Protein AF-A0A1N6RZQ5-F1 (afdb_monomer)

Nearest PDB structures (foldseek):
  8oz4-assembly1_A  TM=2.889E-01  e=9.400E+00  Popu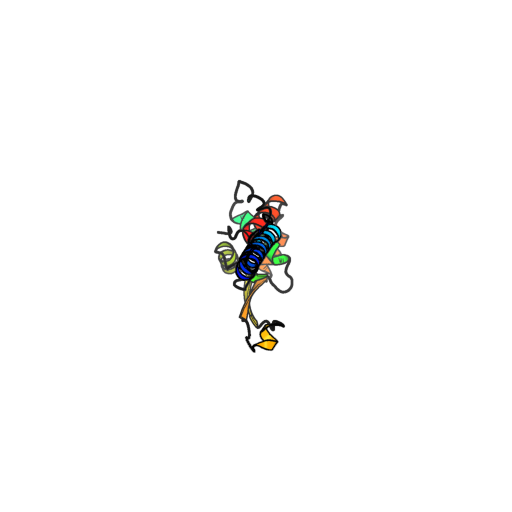lus tremula

Foldseek 3Di:
DDDDPPQDPVNVVVVVVVVVVVVVVVVVCVVPPPPPLVVQPPDDDPLVLLLLLVLVVQVVDQVFAWEPDVVFFHCAVSNVVCVVVVQKDWDWDFDDDPVCVVVVDRDIITGIDGDPVNVVVNVPDDRDPSSNVNNVSCRNVVVHD

Sequence (145 aa):
MGRLAGISIAQQARETWKARVAAEREAKREGRGPQKRERAPHTQPPESRRLVALLWNIARWPDGYVVNAEDSPPLTPDLRLLIRRGYVVLERRTAYSVWAAVREVRQRESVLRLTAAGRAHLAGTVVSEAERAYIRSALVSGTLR

Radius of gyration: 24.12 Å; Cα contacts (8 Å, |Δi|>4): 150; chai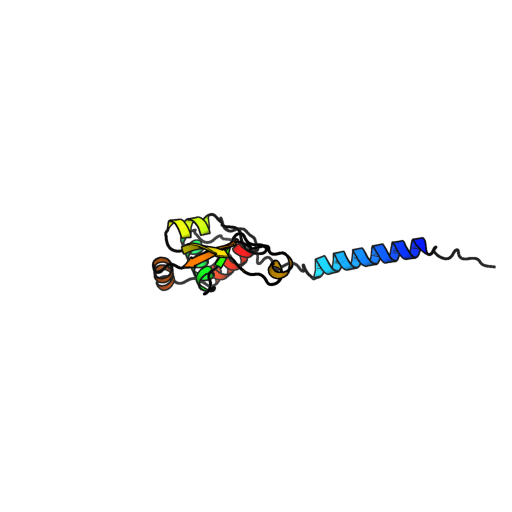ns: 1; bounding box: 53×43×74 Å

Secondary structure (DSSP, 8-state):
-----PPPHHHHHHHHHHHHHHHHHHHHHHTT---------SSPPPHHHHHHHHHHHHHT-TT-EEESSTTSPP--HHHHHHHHTTSEEEEEEEE--TTTTTTT--EEEEEEEE-HHHHHHHHT-PPPHHHHHHHHHHHHHT---

Mean predicted aligned error: 14.32 Å

pLDDT: mean 75.74, std 16.85, range [36.97, 95.88]

Structure (mmCIF, N/CA/C/O backbone):
data_AF-A0A1N6RZQ5-F1
#
_entry.id   AF-A0A1N6RZQ5-F1
#
loop_
_atom_site.group_PDB
_atom_site.id
_atom_site.type_symbol
_atom_site.label_atom_id
_atom_site.label_alt_id
_atom_site.label_comp_id
_atom_site.label_asym_id
_atom_site.label_entity_id
_atom_site.label_seq_id
_atom_site.pdbx_PDB_ins_code
_atom_site.Cartn_x
_atom_site.Cartn_y
_atom_site.Cartn_z
_atom_site.occupancy
_atom_site.B_iso_or_equiv
_atom_site.auth_seq_id
_atom_site.auth_comp_id
_atom_site.auth_asym_id
_atom_site.auth_atom_id
_atom_site.pdbx_PDB_model_num
ATOM 1 N N . MET A 1 1 ? 39.609 23.835 -61.764 1.00 39.78 1 MET A N 1
ATOM 2 C CA . MET A 1 1 ? 39.022 22.476 -61.677 1.00 39.78 1 MET A CA 1
ATOM 3 C C . MET A 1 1 ? 39.698 21.768 -60.504 1.00 39.78 1 MET A C 1
ATOM 5 O O . MET A 1 1 ? 40.895 21.584 -60.576 1.00 39.78 1 MET A O 1
ATOM 9 N N . GLY A 1 2 ? 39.111 21.472 -59.345 1.00 47.09 2 GLY A N 1
ATOM 10 C CA . GLY A 1 2 ? 37.723 21.168 -59.010 1.00 47.09 2 GLY A CA 1
ATOM 11 C C . GLY A 1 2 ? 37.625 19.697 -58.590 1.00 47.09 2 GLY A C 1
ATOM 12 O O . GLY A 1 2 ? 37.197 18.890 -59.402 1.00 47.09 2 GLY A O 1
ATOM 13 N N . ARG A 1 3 ? 38.050 19.339 -57.367 1.00 43.28 3 ARG A N 1
ATOM 14 C CA . ARG A 1 3 ? 37.688 18.068 -56.705 1.00 43.28 3 ARG A CA 1
ATOM 15 C C . ARG A 1 3 ? 37.548 18.298 -55.200 1.00 43.28 3 ARG A C 1
ATOM 17 O O . ARG A 1 3 ? 38.503 18.171 -54.444 1.00 43.28 3 ARG A O 1
ATOM 24 N N . LEU A 1 4 ? 36.339 18.682 -54.794 1.00 50.25 4 LEU A N 1
ATOM 25 C CA . LEU A 1 4 ? 35.889 18.587 -53.409 1.00 50.25 4 LEU A CA 1
ATOM 26 C C . LEU A 1 4 ? 35.879 17.097 -53.054 1.00 50.25 4 LEU A C 1
ATOM 28 O O . LEU A 1 4 ? 35.156 16.323 -53.680 1.00 50.25 4 LEU A O 1
ATOM 32 N N . ALA A 1 5 ? 36.734 16.687 -52.118 1.00 54.31 5 ALA A N 1
ATOM 33 C CA . ALA A 1 5 ? 36.747 15.326 -51.607 1.00 54.31 5 ALA A CA 1
ATOM 34 C C . ALA A 1 5 ? 35.384 15.047 -50.958 1.00 54.31 5 ALA A C 1
ATOM 36 O O . ALA A 1 5 ? 35.061 15.595 -49.905 1.00 54.31 5 ALA A O 1
ATOM 37 N N . GLY A 1 6 ? 34.560 14.252 -51.642 1.00 55.03 6 GLY A N 1
ATOM 38 C CA . GLY A 1 6 ? 33.281 13.794 -51.120 1.00 55.03 6 GLY A CA 1
ATOM 39 C C . GLY A 1 6 ? 33.503 13.029 -49.821 1.00 55.03 6 GLY A C 1
ATOM 40 O O . GLY A 1 6 ? 34.443 12.241 -49.702 1.00 55.03 6 GLY A O 1
ATOM 41 N N . ILE A 1 7 ? 32.648 13.291 -48.838 1.00 59.25 7 ILE A N 1
ATOM 42 C CA . ILE A 1 7 ? 32.650 12.602 -47.550 1.00 59.25 7 ILE A CA 1
ATOM 43 C C . ILE A 1 7 ? 32.561 11.096 -47.833 1.00 59.25 7 ILE A C 1
ATOM 45 O O . ILE A 1 7 ? 31.634 10.644 -48.502 1.00 59.25 7 ILE A O 1
ATOM 49 N N . SER A 1 8 ? 33.550 10.325 -47.371 1.00 66.62 8 SER A N 1
ATOM 50 C CA . SER A 1 8 ? 33.583 8.872 -47.569 1.00 66.62 8 SER A CA 1
ATOM 51 C C . SER A 1 8 ? 32.307 8.230 -47.013 1.00 66.62 8 SER A C 1
ATOM 53 O O . SER A 1 8 ? 31.824 8.624 -45.951 1.00 66.62 8 SER A O 1
ATOM 55 N N . ILE A 1 9 ? 31.782 7.207 -47.693 1.00 59.19 9 ILE A N 1
ATOM 56 C CA . ILE A 1 9 ? 30.567 6.469 -47.298 1.00 59.19 9 ILE A CA 1
ATOM 57 C C . ILE A 1 9 ? 30.656 5.992 -45.834 1.00 59.19 9 ILE A C 1
ATOM 59 O O . ILE A 1 9 ? 29.675 6.033 -45.094 1.00 59.19 9 ILE A O 1
ATOM 63 N N . ALA A 1 10 ? 31.854 5.621 -45.369 1.00 60.91 10 ALA A N 1
ATOM 64 C CA . ALA A 1 10 ? 32.101 5.226 -43.980 1.00 60.91 10 ALA A CA 1
ATOM 65 C C . ALA A 1 10 ? 31.902 6.377 -42.974 1.00 60.91 10 ALA A C 1
ATOM 67 O O . ALA A 1 10 ? 31.475 6.168 -41.837 1.00 60.91 10 ALA A O 1
ATOM 68 N N . GLN A 1 11 ? 32.192 7.607 -43.391 1.00 64.75 11 GLN A N 1
ATOM 69 C CA . GLN A 1 11 ? 32.042 8.811 -42.584 1.00 64.75 11 GLN A CA 1
ATOM 70 C C . GLN A 1 11 ? 30.568 9.242 -42.522 1.00 64.75 11 GLN A C 1
ATOM 72 O O . GLN A 1 11 ? 30.073 9.519 -41.431 1.00 64.75 11 GLN A O 1
ATOM 77 N N . GLN A 1 12 ? 29.826 9.125 -43.630 1.00 65.06 12 GLN A N 1
ATOM 78 C CA . GLN A 1 12 ? 28.360 9.251 -43.637 1.00 65.06 12 GLN A CA 1
ATOM 79 C C . GLN A 1 12 ? 27.673 8.189 -42.762 1.00 65.06 12 GLN A C 1
ATOM 81 O O . GLN A 1 12 ? 26.766 8.510 -41.993 1.00 65.06 12 GLN A O 1
ATOM 86 N N . ALA A 1 13 ? 28.128 6.934 -42.806 1.00 65.44 13 ALA A N 1
ATOM 87 C CA . ALA A 1 13 ? 27.602 5.866 -41.951 1.00 65.44 13 ALA A CA 1
ATOM 88 C C . ALA A 1 13 ? 27.846 6.143 -40.453 1.00 65.44 13 ALA A C 1
ATOM 90 O O . ALA A 1 13 ? 26.997 5.875 -39.603 1.00 65.44 13 ALA A O 1
ATOM 91 N N . ARG A 1 14 ? 28.995 6.735 -40.108 1.00 66.25 14 ARG A N 1
ATOM 92 C CA . ARG A 1 14 ? 29.329 7.097 -38.723 1.00 66.25 14 ARG A CA 1
ATOM 93 C C . ARG A 1 14 ? 28.524 8.294 -38.215 1.00 66.25 14 ARG A C 1
ATOM 95 O O . ARG A 1 14 ? 28.150 8.315 -37.042 1.00 66.25 14 ARG A O 1
ATOM 102 N N . GLU A 1 15 ? 28.265 9.282 -39.064 1.00 73.00 15 GLU A N 1
ATOM 103 C CA . GLU A 1 15 ? 27.434 10.440 -38.715 1.00 73.00 15 GLU A CA 1
ATOM 104 C C . GLU A 1 15 ? 25.960 10.061 -38.573 1.00 73.00 15 GLU A C 1
ATOM 106 O O . GLU A 1 15 ? 25.323 10.450 -37.596 1.00 73.00 15 GLU A O 1
ATOM 111 N N . THR A 1 16 ? 25.445 9.215 -39.467 1.00 74.88 16 THR A N 1
ATOM 112 C CA . THR A 1 16 ? 24.073 8.687 -39.381 1.00 74.88 16 THR A CA 1
ATOM 113 C C . THR A 1 16 ? 23.871 7.763 -38.186 1.00 74.88 16 THR A C 1
ATOM 115 O O . THR A 1 16 ? 22.817 7.845 -37.552 1.00 74.88 16 THR A O 1
ATOM 118 N N . TRP A 1 17 ? 24.878 6.951 -37.816 1.00 72.56 17 TRP A N 1
ATOM 119 C CA . TRP A 1 17 ? 24.923 6.290 -36.508 1.00 72.56 17 TRP A CA 1
ATOM 120 C C . TRP A 1 17 ? 24.756 7.374 -35.453 1.00 72.56 17 TRP A C 1
ATOM 122 O O . TRP A 1 17 ? 23.687 7.465 -34.860 1.00 72.56 17 TRP A O 1
ATOM 132 N N . LYS A 1 18 ? 25.753 8.242 -35.236 1.00 74.38 18 LYS A N 1
ATOM 133 C CA . LYS A 1 18 ? 25.741 9.230 -34.140 1.00 74.38 18 LYS A CA 1
ATOM 134 C C . LYS A 1 18 ? 24.426 10.010 -34.031 1.00 74.38 18 LYS A C 1
ATOM 136 O O . LYS A 1 18 ? 23.933 10.165 -32.916 1.00 74.38 18 LYS A O 1
ATOM 141 N N . ALA A 1 19 ? 23.844 10.429 -35.154 1.00 76.56 19 ALA A N 1
ATOM 142 C CA . ALA A 1 19 ? 22.541 11.084 -35.211 1.00 76.56 19 ALA A CA 1
ATOM 143 C C . ALA A 1 19 ? 21.403 10.185 -34.696 1.00 76.56 19 ALA A C 1
ATOM 145 O O . ALA A 1 19 ? 20.593 10.638 -33.892 1.00 76.56 19 ALA A O 1
ATOM 146 N N . ARG A 1 20 ? 21.376 8.897 -35.065 1.00 73.31 20 ARG A N 1
ATOM 147 C CA . ARG A 1 20 ? 20.451 7.903 -34.497 1.00 73.31 20 ARG A CA 1
ATOM 148 C C . ARG A 1 20 ? 20.629 7.702 -32.991 1.00 73.31 20 ARG A C 1
ATOM 150 O O . ARG A 1 20 ? 19.618 7.693 -32.303 1.00 73.31 20 ARG A O 1
ATOM 157 N N . VAL A 1 21 ? 21.851 7.600 -32.442 1.00 74.12 21 VAL A N 1
ATOM 158 C CA . VAL A 1 21 ? 22.003 7.488 -30.963 1.00 74.12 21 VAL A CA 1
ATOM 159 C C . VAL A 1 21 ? 21.619 8.770 -30.267 1.00 74.12 21 VAL A C 1
ATOM 161 O O . VAL A 1 21 ? 21.077 8.709 -29.171 1.00 74.12 21 VAL A O 1
ATOM 164 N N . ALA A 1 22 ? 21.919 9.923 -30.863 1.00 74.19 22 ALA A N 1
ATOM 165 C CA . ALA A 1 22 ? 21.525 11.204 -30.306 1.00 74.19 22 ALA A CA 1
ATOM 166 C C . ALA A 1 22 ? 19.996 11.308 -30.263 1.00 74.19 22 ALA A C 1
ATOM 168 O O . ALA A 1 22 ? 19.454 11.593 -29.203 1.00 74.19 22 ALA A O 1
ATOM 169 N N . ALA A 1 23 ? 19.310 10.956 -31.354 1.00 71.25 23 ALA A N 1
ATOM 170 C CA . ALA A 1 23 ? 17.853 10.903 -31.414 1.00 71.25 23 ALA A CA 1
ATOM 171 C C . ALA A 1 23 ? 17.261 9.864 -30.448 1.00 71.25 23 ALA A C 1
ATOM 173 O O . ALA A 1 23 ? 16.260 10.138 -29.804 1.00 71.25 23 ALA A O 1
ATOM 174 N N . GLU A 1 24 ? 17.885 8.695 -30.278 1.00 65.94 24 GLU A N 1
ATOM 175 C CA . GLU A 1 24 ? 17.424 7.676 -29.325 1.00 65.94 24 GLU A CA 1
ATOM 176 C C . GLU A 1 24 ? 17.667 8.093 -27.864 1.00 65.94 24 GLU A C 1
ATOM 178 O O . GLU A 1 24 ? 16.863 7.794 -26.980 1.00 65.94 24 GLU A O 1
ATOM 183 N N . ARG A 1 25 ? 18.767 8.808 -27.588 1.00 69.12 25 ARG A N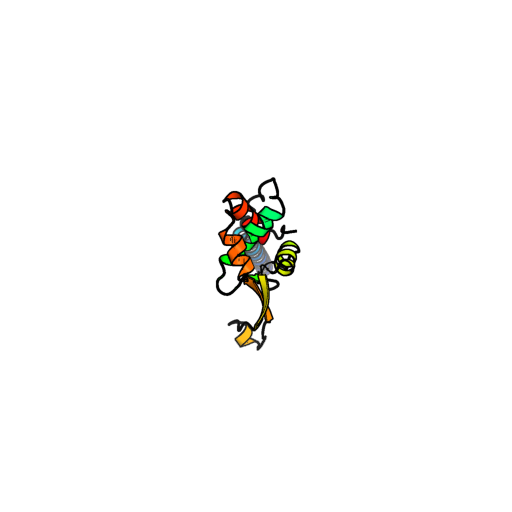 1
ATOM 184 C CA . ARG A 1 25 ? 19.048 9.411 -26.278 1.00 69.12 25 ARG A CA 1
ATOM 185 C C . ARG A 1 25 ? 18.068 10.531 -25.972 1.00 69.12 25 ARG A C 1
ATOM 187 O O . ARG A 1 25 ? 17.579 10.565 -24.850 1.00 69.12 25 ARG A O 1
ATOM 194 N N . GLU A 1 26 ? 17.765 11.382 -26.947 1.00 63.59 26 GLU A N 1
ATOM 195 C CA . GLU A 1 26 ? 16.791 12.464 -26.808 1.00 63.59 26 GLU A CA 1
ATOM 196 C C . GLU A 1 26 ? 15.374 11.899 -26.664 1.00 63.59 26 GLU A C 1
ATOM 198 O O . GLU A 1 26 ? 14.698 12.238 -25.709 1.00 63.59 26 GLU A O 1
ATOM 203 N N . ALA A 1 27 ? 14.974 10.896 -27.450 1.00 59.66 27 ALA A N 1
ATOM 204 C CA . ALA A 1 27 ? 13.698 10.194 -27.280 1.00 59.66 27 ALA A CA 1
ATOM 205 C C . ALA A 1 27 ? 13.591 9.477 -25.920 1.00 59.66 27 ALA A C 1
ATOM 207 O O . ALA A 1 27 ? 12.535 9.477 -25.291 1.00 59.66 27 ALA A O 1
ATOM 208 N N . LYS A 1 28 ? 14.690 8.911 -25.395 1.00 57.69 28 LYS A N 1
ATOM 209 C CA . LYS A 1 28 ? 14.752 8.380 -24.016 1.00 57.69 28 LYS A CA 1
ATOM 210 C C . LYS A 1 28 ? 14.701 9.473 -22.946 1.00 57.69 28 LYS A C 1
ATOM 212 O O . LYS A 1 28 ? 14.406 9.140 -21.796 1.00 57.69 28 LYS A O 1
ATOM 217 N N . ARG A 1 29 ? 15.013 10.722 -23.300 1.00 55.28 29 ARG A N 1
ATOM 218 C CA . ARG A 1 29 ? 14.978 11.924 -22.453 1.00 55.28 29 ARG A CA 1
ATOM 219 C C . ARG A 1 29 ? 13.631 12.649 -22.536 1.00 55.28 29 ARG A C 1
ATOM 221 O O . ARG A 1 29 ? 13.214 13.227 -21.548 1.00 55.28 29 ARG A O 1
ATOM 228 N N . GLU A 1 30 ? 12.933 12.555 -23.663 1.00 52.34 30 GLU A N 1
ATOM 229 C CA . GLU A 1 30 ? 11.593 13.100 -23.908 1.00 52.34 30 GLU A CA 1
ATOM 230 C C . GLU A 1 30 ? 10.497 12.125 -23.455 1.00 52.34 30 GLU A C 1
ATOM 232 O O . GLU A 1 30 ? 9.545 12.526 -22.791 1.00 52.34 30 GLU A O 1
ATOM 237 N N . GLY A 1 31 ? 10.671 10.817 -23.688 1.00 46.78 31 GLY A N 1
ATOM 238 C CA . GLY A 1 31 ? 9.838 9.757 -23.100 1.00 46.78 31 GLY A CA 1
ATOM 239 C C . GLY A 1 31 ? 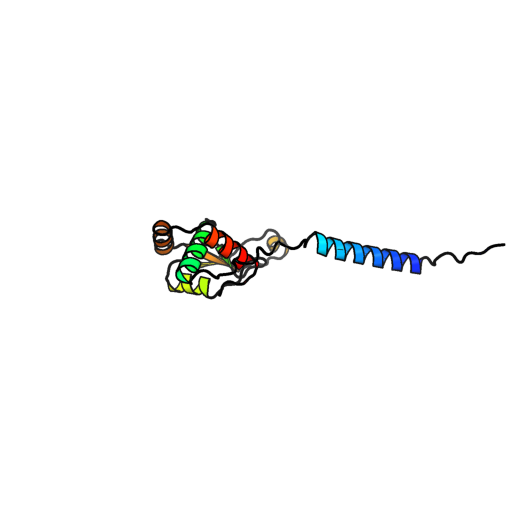10.071 9.576 -21.593 1.00 46.78 31 GLY A C 1
ATOM 240 O O . GLY A 1 31 ? 9.221 9.049 -20.880 1.00 46.78 31 GLY A O 1
ATOM 241 N N . ARG A 1 32 ? 11.209 10.080 -21.096 1.00 46.50 32 ARG A N 1
ATOM 242 C CA . ARG A 1 32 ? 11.439 10.434 -19.690 1.00 46.50 32 ARG A CA 1
ATOM 243 C C . ARG A 1 32 ? 11.524 11.945 -19.546 1.00 46.50 32 ARG A C 1
ATOM 245 O O . ARG A 1 32 ? 12.435 12.448 -18.883 1.00 46.50 32 ARG A O 1
ATOM 252 N N . GLY A 1 33 ? 10.553 12.670 -20.112 1.00 36.97 33 GLY A N 1
ATOM 253 C CA . GLY A 1 33 ? 10.240 14.005 -19.613 1.00 36.97 33 GLY A CA 1
ATOM 254 C C . GLY A 1 33 ? 10.237 13.915 -18.089 1.00 36.97 33 GLY A C 1
ATOM 255 O O . GLY A 1 33 ? 9.896 12.838 -17.582 1.00 36.97 33 GLY A O 1
ATOM 256 N N . PRO A 1 34 ? 10.707 14.939 -17.351 1.00 41.31 34 PRO A N 1
ATOM 257 C CA . PRO A 1 34 ? 10.731 14.858 -15.905 1.00 41.31 34 PRO A CA 1
ATOM 258 C C . PRO A 1 34 ? 9.336 14.398 -15.521 1.00 41.31 34 PRO A C 1
ATOM 260 O O . PRO A 1 34 ? 8.380 15.154 -15.687 1.00 41.31 34 PRO A O 1
ATOM 263 N N . GLN A 1 35 ? 9.203 13.138 -15.071 1.00 43.56 35 GLN A N 1
ATOM 264 C CA . GLN A 1 35 ? 8.104 12.765 -14.209 1.00 43.56 35 GLN A CA 1
ATOM 265 C C . GLN A 1 35 ? 8.184 13.895 -13.229 1.00 43.56 35 GLN A C 1
ATOM 267 O O . GLN A 1 35 ? 9.237 14.052 -12.599 1.00 43.56 35 GLN A O 1
ATOM 272 N N . LYS A 1 36 ? 7.202 14.795 -13.294 1.00 42.34 36 LYS A N 1
ATOM 273 C CA . LYS A 1 36 ? 7.113 15.938 -12.419 1.00 42.34 36 LYS A CA 1
ATOM 274 C C . LYS A 1 36 ? 7.140 15.241 -11.081 1.00 42.34 36 LYS A C 1
ATOM 276 O O . LYS A 1 36 ? 6.154 14.622 -10.696 1.00 42.34 36 LYS A O 1
ATOM 281 N N . ARG A 1 37 ? 8.336 15.148 -10.491 1.00 45.62 37 ARG A N 1
ATOM 282 C CA . ARG A 1 37 ? 8.565 14.577 -9.184 1.00 45.62 37 ARG A CA 1
ATOM 283 C C . ARG A 1 37 ? 7.862 15.643 -8.403 1.00 45.62 37 ARG A C 1
ATOM 285 O O . ARG A 1 37 ? 8.452 16.699 -8.181 1.00 45.62 37 ARG A O 1
ATOM 292 N N . GLU A 1 38 ? 6.555 15.468 -8.218 1.00 44.69 38 GLU A N 1
ATOM 293 C CA . GLU A 1 38 ? 5.760 16.287 -7.338 1.00 44.69 38 GLU A CA 1
ATOM 294 C C . GLU A 1 38 ? 6.577 16.224 -6.076 1.00 44.69 38 GLU A C 1
ATOM 296 O O . GLU A 1 38 ? 6.687 15.147 -5.478 1.00 44.69 38 GLU A O 1
ATOM 301 N N . ARG A 1 39 ? 7.329 17.309 -5.831 1.00 46.88 39 ARG A N 1
ATOM 302 C CA . ARG A 1 39 ? 8.269 17.397 -4.726 1.00 46.88 39 ARG A CA 1
ATOM 303 C C . ARG A 1 39 ? 7.429 16.948 -3.559 1.00 46.88 39 ARG A C 1
ATOM 305 O O . ARG A 1 39 ? 6.412 17.593 -3.299 1.00 46.88 39 ARG A O 1
ATOM 312 N N . ALA A 1 40 ? 7.774 15.788 -2.991 1.00 49.31 40 ALA A N 1
ATOM 313 C CA . ALA A 1 40 ? 7.015 15.236 -1.886 1.00 49.31 40 ALA A CA 1
ATOM 314 C C . ALA A 1 40 ? 6.801 16.410 -0.925 1.00 49.31 40 ALA A C 1
ATOM 316 O O . ALA A 1 40 ? 7.782 17.130 -0.687 1.00 49.31 40 ALA A O 1
ATOM 317 N N . PRO A 1 41 ? 5.549 16.712 -0.524 1.00 52.34 41 PRO A N 1
ATOM 318 C CA . PRO A 1 41 ? 5.267 17.917 0.240 1.00 52.34 41 PRO A CA 1
ATOM 319 C C . PRO A 1 41 ? 6.308 18.035 1.351 1.00 52.34 41 PRO A C 1
ATOM 321 O O . PRO A 1 41 ? 6.643 17.031 1.981 1.00 52.34 41 PRO A O 1
ATOM 324 N N . HIS A 1 42 ? 6.886 19.234 1.504 1.00 52.72 42 HIS A N 1
ATOM 325 C CA . HIS A 1 42 ? 8.109 19.485 2.284 1.00 52.72 42 HIS A CA 1
ATOM 326 C C . HIS A 1 42 ? 8.050 18.975 3.737 1.00 52.72 42 HIS A C 1
ATOM 328 O O . HIS A 1 42 ? 9.079 18.888 4.403 1.00 52.72 42 HIS A O 1
ATOM 334 N N . THR A 1 43 ? 6.868 18.586 4.211 1.00 65.94 43 THR A N 1
ATOM 335 C CA . THR A 1 43 ? 6.631 17.957 5.501 1.00 65.94 43 THR A CA 1
ATOM 336 C C . THR A 1 43 ? 6.109 16.533 5.298 1.00 65.94 43 THR A C 1
ATOM 338 O O . THR A 1 43 ? 4.986 16.322 4.838 1.00 65.94 43 THR A O 1
ATOM 341 N N . GLN A 1 44 ? 6.924 15.540 5.662 1.00 73.44 44 GLN A N 1
ATOM 342 C CA . GLN A 1 44 ? 6.484 14.149 5.753 1.00 73.44 44 GLN A CA 1
ATOM 343 C C . GLN A 1 44 ? 5.355 14.052 6.796 1.00 73.44 44 GLN A C 1
ATOM 345 O O . GLN A 1 44 ? 5.568 14.469 7.939 1.00 73.44 44 GLN A O 1
ATOM 350 N N . PRO A 1 45 ? 4.168 13.512 6.451 1.00 81.50 45 PRO A N 1
ATOM 351 C CA . PRO A 1 45 ? 3.104 13.335 7.425 1.00 81.50 45 PRO A CA 1
ATOM 352 C C . PRO A 1 45 ? 3.562 12.394 8.550 1.00 81.50 45 PRO A C 1
ATOM 354 O O . PRO A 1 45 ? 4.366 11.477 8.305 1.00 81.50 45 PRO A O 1
ATOM 357 N N . PRO A 1 46 ? 3.044 12.588 9.779 1.00 86.19 46 PRO A N 1
ATOM 358 C CA . PRO A 1 46 ? 3.345 11.703 10.896 1.00 86.19 46 PRO A CA 1
ATOM 359 C C . PRO A 1 46 ? 2.995 10.255 10.541 1.00 86.19 46 PRO A C 1
ATOM 361 O O . PRO A 1 46 ? 2.089 9.998 9.745 1.00 86.19 46 PRO A O 1
ATOM 364 N N . GLU A 1 47 ? 3.720 9.302 11.129 1.00 87.62 47 GLU A N 1
ATOM 365 C CA . GLU A 1 47 ? 3.620 7.877 10.783 1.00 87.62 47 GLU A CA 1
ATOM 366 C C . GLU A 1 47 ? 2.173 7.373 10.775 1.00 87.62 47 GLU A C 1
ATOM 368 O O . GLU A 1 47 ? 1.750 6.749 9.807 1.00 87.62 47 GLU A O 1
ATOM 373 N N . SER A 1 48 ? 1.389 7.694 11.806 1.00 86.88 48 SER A N 1
ATOM 374 C CA . SER A 1 48 ? -0.013 7.278 11.904 1.00 86.88 48 SER A CA 1
ATOM 375 C C . SER A 1 48 ? -0.831 7.701 10.682 1.00 86.88 48 SER A C 1
ATOM 377 O O . SER A 1 48 ? -1.531 6.880 10.095 1.00 86.88 48 SER A O 1
ATOM 379 N N . ARG A 1 49 ? -0.687 8.954 10.241 1.00 90.06 49 ARG A N 1
ATOM 380 C CA . ARG A 1 49 ? -1.359 9.487 9.050 1.00 90.06 49 ARG A CA 1
ATOM 381 C C . ARG A 1 49 ? -0.836 8.863 7.762 1.00 90.06 49 ARG A C 1
ATOM 383 O O . ARG A 1 49 ? -1.623 8.531 6.879 1.00 90.06 49 ARG A O 1
ATOM 390 N N . ARG A 1 50 ? 0.476 8.633 7.680 1.00 89.88 50 ARG A N 1
ATOM 391 C CA . ARG A 1 50 ? 1.115 7.963 6.542 1.00 89.88 50 ARG A CA 1
ATOM 392 C C . ARG A 1 50 ? 0.593 6.536 6.360 1.00 89.88 50 ARG A C 1
ATOM 394 O O . ARG A 1 50 ? 0.252 6.158 5.244 1.00 89.88 50 ARG A O 1
ATOM 401 N N . LEU A 1 51 ? 0.460 5.774 7.445 1.00 91.44 51 LEU A N 1
ATOM 402 C CA . LEU A 1 51 ? -0.062 4.405 7.426 1.00 91.44 51 LEU A CA 1
ATOM 403 C C . LEU A 1 51 ? -1.531 4.348 6.995 1.00 91.44 51 LEU A C 1
ATOM 405 O O . LEU A 1 51 ? -1.895 3.484 6.200 1.00 91.44 51 LEU A O 1
ATOM 409 N N . VAL A 1 52 ? -2.369 5.275 7.467 1.00 93.06 52 VAL A N 1
ATOM 410 C CA . VAL A 1 52 ? -3.777 5.357 7.038 1.00 93.06 52 VAL A CA 1
ATOM 411 C C . VAL A 1 52 ? -3.864 5.724 5.557 1.00 93.06 52 VAL A C 1
ATOM 413 O O . VAL A 1 52 ? -4.611 5.099 4.806 1.00 93.06 52 VAL A O 1
ATOM 416 N N . ALA A 1 53 ? -3.069 6.691 5.100 1.00 92.06 53 AL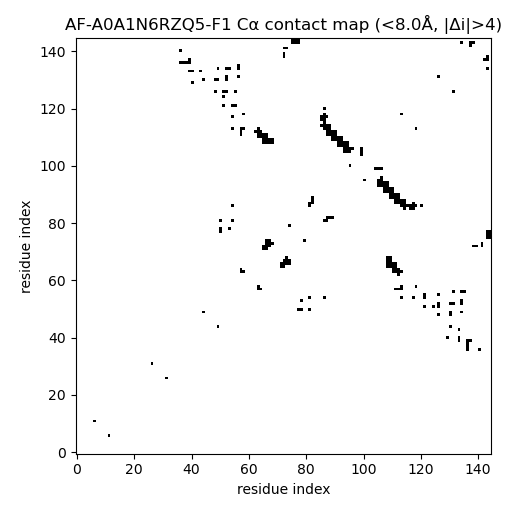A A N 1
ATOM 417 C CA . ALA A 1 53 ? -3.025 7.066 3.691 1.00 92.06 53 ALA A CA 1
ATOM 418 C C . ALA A 1 53 ? -2.499 5.924 2.798 1.00 92.06 53 ALA A C 1
ATOM 420 O O . ALA A 1 53 ? -2.959 5.746 1.669 1.00 92.06 53 ALA A O 1
ATOM 421 N N . LEU A 1 54 ? -1.581 5.104 3.313 1.00 92.38 54 LEU A N 1
ATOM 422 C CA . LEU A 1 54 ? -1.098 3.902 2.640 1.00 92.38 54 LEU A CA 1
ATOM 423 C C . LEU A 1 54 ? -2.180 2.812 2.576 1.00 92.38 54 LEU A C 1
ATOM 425 O O . LEU A 1 54 ? -2.377 2.225 1.515 1.00 92.38 54 LEU A O 1
ATOM 429 N N . LEU A 1 55 ? -2.939 2.598 3.658 1.00 94.19 55 LEU A N 1
ATOM 430 C CA . LEU A 1 55 ? -4.115 1.716 3.664 1.00 94.19 55 LEU A CA 1
ATOM 431 C C . LEU A 1 55 ? -5.177 2.171 2.664 1.00 94.19 55 LEU A C 1
ATOM 433 O O . LEU A 1 55 ? -5.705 1.343 1.924 1.00 94.19 55 LEU A O 1
ATOM 437 N N . TRP A 1 56 ? -5.451 3.477 2.604 1.00 94.56 56 TRP A N 1
ATOM 438 C CA . TRP A 1 56 ? -6.330 4.064 1.594 1.00 94.56 56 TRP A CA 1
ATOM 439 C C . TRP A 1 56 ? -5.847 3.738 0.181 1.00 94.56 56 TRP A C 1
ATOM 441 O O . TRP A 1 56 ? -6.647 3.336 -0.659 1.00 94.56 56 TRP A O 1
ATOM 451 N N . ASN A 1 57 ? -4.542 3.856 -0.086 1.00 92.50 57 ASN A N 1
ATOM 452 C CA . ASN A 1 57 ? -4.008 3.540 -1.405 1.00 92.50 57 ASN A CA 1
ATOM 453 C C . ASN A 1 57 ? -4.150 2.050 -1.744 1.00 92.50 57 ASN A C 1
ATOM 455 O O . ASN A 1 57 ? -4.555 1.730 -2.857 1.00 92.50 57 ASN A O 1
ATOM 459 N N . ILE A 1 58 ? -3.876 1.150 -0.793 1.00 92.62 58 ILE A N 1
ATOM 460 C CA . ILE A 1 58 ? -4.059 -0.302 -0.968 1.00 92.62 58 ILE A CA 1
ATOM 461 C C . ILE A 1 58 ? -5.536 -0.635 -1.234 1.00 92.62 58 ILE A C 1
ATOM 463 O O . ILE A 1 58 ? -5.827 -1.475 -2.080 1.00 92.62 58 ILE A O 1
ATOM 467 N N . ALA A 1 59 ? -6.476 0.061 -0.584 1.00 92.38 59 ALA A N 1
ATOM 468 C CA . ALA A 1 59 ? -7.919 -0.158 -0.742 1.00 92.38 59 ALA A CA 1
ATOM 469 C C . ALA A 1 59 ? -8.454 0.088 -2.151 1.00 92.38 59 ALA A C 1
ATOM 471 O O . ALA A 1 59 ? -9.525 -0.405 -2.494 1.00 92.38 59 ALA A O 1
ATOM 472 N N . ARG A 1 60 ? -7.705 0.818 -2.979 1.00 91.06 60 ARG A N 1
ATOM 473 C CA . ARG A 1 60 ? -8.071 1.091 -4.372 1.00 91.06 60 ARG A CA 1
ATOM 474 C C . ARG A 1 60 ? -7.869 -0.113 -5.293 1.00 91.06 60 ARG A C 1
ATOM 476 O O . ARG A 1 60 ? -8.316 -0.061 -6.433 1.00 91.06 60 ARG A O 1
ATOM 483 N N . TRP A 1 61 ? -7.206 -1.167 -4.817 1.00 89.19 61 TRP A N 1
ATOM 484 C CA . TRP A 1 61 ? -6.858 -2.348 -5.601 1.00 89.19 61 TRP A CA 1
ATOM 485 C C . TRP A 1 61 ? -7.688 -3.546 -5.123 1.00 89.19 61 TRP A C 1
ATOM 487 O O . TRP A 1 61 ? -7.295 -4.206 -4.158 1.00 89.19 61 TRP A O 1
ATOM 497 N N . PRO A 1 62 ? -8.840 -3.836 -5.758 1.00 81.94 62 PRO A N 1
ATOM 498 C CA . PRO A 1 62 ? -9.750 -4.892 -5.304 1.00 81.94 62 PRO A CA 1
ATOM 499 C C . PRO A 1 62 ? -9.101 -6.283 -5.335 1.00 81.94 62 PRO A C 1
ATOM 501 O O . PRO A 1 62 ? -9.335 -7.102 -4.445 1.00 81.94 62 PRO A O 1
ATOM 504 N N . ASP A 1 63 ? -8.214 -6.527 -6.300 1.00 83.88 63 ASP A N 1
ATOM 505 C CA . ASP A 1 63 ? -7.492 -7.797 -6.425 1.00 83.88 63 ASP A CA 1
ATOM 506 C C . ASP A 1 63 ? -6.309 -7.925 -5.455 1.00 83.88 63 ASP A C 1
ATOM 508 O O . ASP A 1 63 ? -5.817 -9.032 -5.199 1.00 83.88 63 ASP A O 1
ATOM 512 N N . GLY A 1 64 ? -5.939 -6.810 -4.826 1.00 87.50 64 GLY A N 1
ATOM 513 C CA . GLY A 1 64 ? -4.796 -6.653 -3.944 1.00 87.50 64 GLY A CA 1
ATOM 514 C C . GLY A 1 64 ? -3.682 -5.824 -4.581 1.00 87.50 64 GLY A C 1
ATOM 515 O O . GLY A 1 64 ? -3.616 -5.628 -5.791 1.00 87.50 64 GLY A O 1
ATOM 516 N N . TYR A 1 65 ? -2.808 -5.306 -3.730 1.00 90.56 65 TYR A N 1
ATOM 517 C CA . TYR A 1 65 ? -1.731 -4.403 -4.102 1.00 90.56 65 TYR A CA 1
ATOM 518 C C . TYR A 1 65 ? -0.416 -5.164 -4.276 1.00 90.56 65 TYR A C 1
ATOM 520 O O . TYR A 1 65 ? 0.117 -5.714 -3.310 1.00 90.56 65 TYR A O 1
ATOM 528 N N . VAL A 1 66 ? 0.097 -5.216 -5.504 1.00 89.62 66 VAL A N 1
ATOM 529 C CA . VAL A 1 66 ? 1.318 -5.960 -5.843 1.00 89.62 66 VAL A CA 1
ATOM 530 C C . VAL A 1 66 ? 2.558 -5.243 -5.298 1.00 89.62 66 VAL A C 1
ATOM 532 O O . VAL A 1 66 ? 2.693 -4.025 -5.398 1.00 89.62 66 VAL A O 1
ATOM 535 N N . VAL A 1 67 ? 3.470 -6.013 -4.707 1.00 88.19 67 VAL A N 1
ATOM 536 C CA . VAL A 1 67 ? 4.757 -5.550 -4.173 1.00 88.19 67 VAL A CA 1
ATOM 537 C C . VAL A 1 67 ? 5.876 -6.505 -4.582 1.00 88.19 67 VAL A C 1
ATOM 539 O O . VAL A 1 67 ? 5.642 -7.695 -4.789 1.00 88.19 67 VAL A O 1
ATOM 542 N N . ASN A 1 68 ? 7.112 -6.000 -4.645 1.00 82.44 68 ASN A N 1
ATOM 543 C CA . ASN A 1 68 ? 8.304 -6.772 -5.039 1.00 82.44 68 ASN A CA 1
ATOM 544 C C . ASN A 1 68 ? 8.210 -7.435 -6.435 1.00 82.44 68 ASN A C 1
ATOM 546 O O . ASN A 1 68 ? 8.816 -8.484 -6.650 1.00 82.44 68 ASN A O 1
ATOM 550 N N . ALA A 1 69 ? 7.452 -6.849 -7.361 1.00 78.44 69 ALA A N 1
ATOM 551 C CA . ALA A 1 69 ? 7.429 -7.239 -8.772 1.00 78.44 69 ALA A CA 1
ATOM 552 C C . ALA A 1 69 ? 8.150 -6.188 -9.634 1.00 78.44 69 ALA A C 1
ATOM 554 O O . ALA A 1 69 ? 8.457 -5.093 -9.156 1.00 78.44 69 ALA A O 1
ATOM 555 N N . GLU A 1 70 ? 8.420 -6.525 -10.895 1.00 70.44 70 GLU A N 1
ATOM 556 C CA . GLU A 1 70 ? 8.916 -5.564 -11.886 1.00 70.44 70 GLU A CA 1
ATOM 557 C C . GLU A 1 70 ? 7.927 -4.385 -11.985 1.00 70.44 70 GLU A C 1
ATOM 559 O O . GLU A 1 70 ? 6.713 -4.585 -11.942 1.00 70.44 70 GLU A O 1
ATOM 564 N N . ASP A 1 71 ? 8.442 -3.153 -11.968 1.00 71.38 71 ASP A N 1
ATOM 565 C CA . ASP A 1 71 ? 7.669 -1.897 -11.914 1.00 71.38 71 ASP A CA 1
ATOM 566 C C . ASP A 1 71 ? 6.745 -1.699 -10.692 1.00 71.38 71 ASP A C 1
ATOM 568 O O . ASP A 1 71 ? 6.008 -0.713 -10.612 1.00 71.38 71 ASP A O 1
ATOM 572 N N . SER A 1 72 ? 6.811 -2.586 -9.696 1.00 76.69 72 SER A N 1
ATOM 573 C CA . SER A 1 72 ? 6.055 -2.469 -8.447 1.00 76.69 72 SER A CA 1
ATOM 574 C C . SER A 1 72 ? 6.941 -2.002 -7.291 1.00 76.69 72 SER A C 1
ATOM 576 O O . SER A 1 72 ? 8.132 -2.321 -7.238 1.00 76.69 72 SER A O 1
ATOM 578 N N . PRO A 1 73 ? 6.383 -1.275 -6.309 1.00 80.38 73 PRO A N 1
ATOM 579 C CA . PRO A 1 73 ? 7.173 -0.803 -5.186 1.00 80.38 73 PRO A CA 1
ATOM 580 C C . PRO A 1 73 ? 7.673 -1.967 -4.317 1.00 80.38 73 PRO A C 1
ATOM 582 O O . PRO A 1 73 ? 7.007 -3.007 -4.198 1.00 80.38 73 PRO A O 1
ATOM 585 N N . PRO A 1 74 ? 8.840 -1.803 -3.671 1.00 85.31 74 PRO A N 1
ATOM 586 C CA . PRO A 1 74 ? 9.354 -2.800 -2.749 1.00 85.31 74 PRO A CA 1
ATOM 587 C C . PRO A 1 74 ? 8.496 -2.872 -1.480 1.00 85.31 74 PRO A C 1
ATOM 589 O O . PRO A 1 74 ? 7.757 -1.947 -1.135 1.00 85.31 74 PRO A O 1
ATOM 592 N N . LEU A 1 75 ? 8.645 -3.963 -0.729 1.00 87.50 75 LEU A N 1
ATOM 593 C CA . LEU A 1 75 ? 8.034 -4.119 0.589 1.00 87.50 75 LEU A CA 1
ATOM 594 C C . LEU A 1 75 ? 8.735 -3.225 1.634 1.00 87.50 75 LEU A C 1
ATOM 596 O O . LEU A 1 75 ? 9.637 -3.678 2.352 1.00 87.50 75 LEU A O 1
ATOM 600 N N . THR A 1 76 ? 8.300 -1.966 1.708 1.00 88.00 76 THR A N 1
ATOM 601 C CA . THR A 1 76 ? 8.813 -0.920 2.611 1.00 88.00 76 THR A CA 1
ATOM 602 C C . THR A 1 76 ? 8.501 -1.214 4.088 1.00 88.00 76 THR A C 1
ATOM 604 O O . THR A 1 76 ? 7.580 -1.986 4.385 1.00 88.00 76 THR A O 1
ATOM 607 N N . PRO A 1 77 ? 9.242 -0.634 5.049 1.00 89.69 77 PRO A N 1
ATOM 608 C CA . PRO A 1 77 ? 8.957 -0.826 6.473 1.00 89.69 77 PRO A CA 1
ATOM 609 C C . PRO A 1 77 ? 7.553 -0.379 6.905 1.00 89.69 77 PRO A C 1
ATOM 611 O O . PRO A 1 77 ? 6.925 -1.104 7.675 1.00 89.69 77 PRO A O 1
ATOM 614 N N . ASP A 1 78 ? 7.000 0.696 6.342 1.00 91.00 78 ASP A N 1
ATOM 615 C CA . ASP A 1 78 ? 5.600 1.094 6.542 1.00 91.00 78 ASP A CA 1
ATOM 616 C C . ASP A 1 78 ? 4.620 -0.022 6.124 1.00 91.00 78 ASP A C 1
ATOM 618 O O . ASP A 1 78 ? 3.682 -0.344 6.857 1.00 91.00 78 ASP A O 1
ATOM 622 N N . LEU A 1 79 ? 4.853 -0.683 4.980 1.00 91.56 79 LEU A N 1
ATOM 623 C CA . LEU A 1 79 ? 4.035 -1.825 4.548 1.00 91.56 79 LEU A CA 1
ATOM 624 C C . LEU A 1 79 ? 4.188 -3.014 5.503 1.00 91.56 79 LEU A C 1
ATOM 626 O O . LEU A 1 79 ? 3.203 -3.661 5.857 1.00 91.56 79 LEU A O 1
ATOM 630 N N . ARG A 1 80 ? 5.408 -3.283 5.983 1.00 92.38 80 ARG A N 1
ATOM 631 C CA . ARG A 1 80 ? 5.651 -4.323 6.998 1.00 92.38 80 ARG A CA 1
ATOM 632 C C . ARG A 1 80 ? 4.953 -4.003 8.315 1.00 92.38 80 ARG A C 1
ATOM 634 O O . ARG A 1 80 ? 4.485 -4.918 8.987 1.00 92.38 80 ARG A O 1
ATOM 641 N N . LEU A 1 81 ? 4.860 -2.729 8.683 1.00 94.00 81 LEU A N 1
ATOM 642 C CA . LEU A 1 81 ? 4.154 -2.288 9.877 1.00 94.00 81 LEU A CA 1
ATOM 643 C C . LEU A 1 81 ? 2.642 -2.503 9.739 1.00 94.00 81 LEU A C 1
ATOM 645 O O . LEU A 1 81 ? 2.023 -2.995 10.680 1.00 94.00 81 LEU A O 1
ATOM 649 N N . LEU A 1 82 ? 2.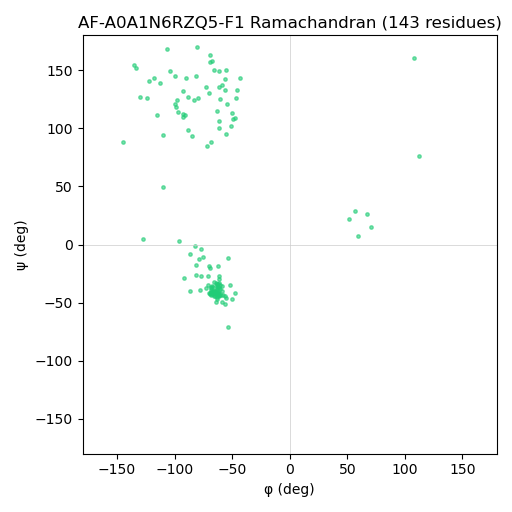059 -2.235 8.565 1.00 94.50 82 LEU A N 1
ATOM 650 C CA . LEU A 1 82 ? 0.658 -2.573 8.282 1.00 94.50 82 LEU A CA 1
ATOM 651 C C . LEU A 1 82 ? 0.388 -4.083 8.386 1.00 94.50 82 LEU A C 1
ATOM 653 O O . LEU A 1 82 ? -0.654 -4.472 8.916 1.00 94.50 82 LEU A O 1
ATOM 657 N N . ILE A 1 83 ? 1.328 -4.923 7.930 1.00 95.19 83 ILE A N 1
ATOM 658 C CA . ILE A 1 83 ? 1.246 -6.385 8.093 1.00 95.19 83 ILE A CA 1
ATOM 659 C C . ILE A 1 83 ? 1.294 -6.758 9.578 1.00 95.19 83 ILE A C 1
ATOM 661 O O . ILE A 1 83 ? 0.435 -7.490 10.059 1.00 95.19 83 ILE A O 1
ATOM 665 N N . ARG A 1 84 ? 2.269 -6.227 10.329 1.00 95.44 84 ARG A N 1
ATOM 666 C CA . ARG A 1 84 ? 2.420 -6.501 11.771 1.00 95.44 84 ARG A CA 1
ATOM 667 C C . ARG A 1 84 ? 1.201 -6.069 12.586 1.00 95.44 84 ARG A C 1
ATOM 669 O O . ARG A 1 84 ? 0.857 -6.742 13.547 1.00 95.44 84 ARG A O 1
ATOM 676 N N . ARG A 1 85 ? 0.543 -4.971 12.197 1.00 94.31 85 ARG A N 1
ATOM 677 C CA . ARG A 1 85 ? -0.709 -4.494 12.813 1.00 94.31 85 ARG A CA 1
ATOM 678 C C . ARG A 1 85 ? -1.946 -5.292 12.377 1.00 94.31 85 ARG A C 1
ATOM 680 O O . ARG A 1 85 ? -3.038 -5.013 12.857 1.00 94.31 85 ARG A O 1
ATOM 687 N N . GLY A 1 86 ? -1.803 -6.256 11.466 1.00 94.75 86 GLY A N 1
ATOM 688 C CA . GLY A 1 86 ? -2.906 -7.088 10.984 1.00 94.75 86 GLY A CA 1
ATOM 689 C C . GLY A 1 86 ? -3.904 -6.348 10.091 1.00 94.75 86 GLY A C 1
ATOM 690 O O . GLY A 1 86 ? -5.004 -6.847 9.855 1.00 94.75 86 GLY A O 1
ATOM 691 N N . TYR A 1 87 ? -3.556 -5.164 9.582 1.00 95.50 87 TYR A N 1
ATOM 692 C CA . TYR A 1 87 ? -4.429 -4.388 8.694 1.00 95.50 87 TYR A CA 1
ATOM 693 C C . TYR A 1 87 ? -4.368 -4.873 7.247 1.00 95.50 87 TYR A C 1
ATOM 695 O O . TYR A 1 87 ? -5.339 -4.742 6.497 1.00 95.50 87 TYR A O 1
ATOM 703 N N . VAL A 1 88 ? -3.243 -5.472 6.863 1.00 95.88 88 VAL A N 1
ATOM 704 C CA . VAL A 1 88 ? -3.072 -6.136 5.572 1.00 95.88 88 VAL A CA 1
ATOM 705 C C . VAL A 1 88 ? -2.416 -7.497 5.754 1.00 95.88 88 VAL A C 1
ATOM 707 O O . VAL A 1 88 ? -1.646 -7.711 6.687 1.00 95.88 88 VAL A O 1
ATOM 710 N N . VAL A 1 89 ? -2.709 -8.410 4.839 1.00 95.56 89 VAL A N 1
ATOM 711 C CA . VAL A 1 89 ? -2.078 -9.725 4.728 1.00 95.56 89 VAL A CA 1
ATOM 712 C C . VAL A 1 89 ? -1.263 -9.779 3.442 1.00 95.56 89 VAL A C 1
ATOM 714 O O . VAL A 1 89 ? -1.689 -9.264 2.409 1.00 95.56 89 VAL A O 1
ATOM 717 N N . LEU A 1 90 ? -0.078 -10.385 3.518 1.00 94.50 90 LEU A N 1
ATOM 718 C CA . LEU A 1 90 ? 0.768 -10.658 2.363 1.00 94.50 90 LEU A CA 1
ATOM 719 C C . LEU A 1 90 ? 0.455 -12.058 1.830 1.00 94.50 90 LEU A C 1
ATOM 721 O O . LEU A 1 90 ? 0.796 -13.056 2.460 1.00 94.50 90 LEU A O 1
ATOM 725 N N . GLU A 1 91 ? -0.172 -12.127 0.663 1.00 92.06 91 GLU A N 1
ATOM 726 C CA . GLU A 1 91 ? -0.429 -13.368 -0.062 1.00 92.06 91 GLU A CA 1
ATOM 727 C C . GLU A 1 91 ? 0.609 -13.558 -1.171 1.00 92.06 91 GLU A C 1
ATOM 729 O O . GLU A 1 91 ? 1.037 -12.600 -1.814 1.00 92.06 91 GLU A O 1
ATOM 734 N N . ARG A 1 92 ? 0.995 -14.808 -1.439 1.00 88.06 92 ARG A N 1
ATOM 735 C CA . ARG A 1 92 ? 1.756 -15.150 -2.646 1.00 88.06 92 ARG A CA 1
ATOM 736 C C . ARG A 1 92 ? 0.801 -15.674 -3.701 1.00 88.06 92 ARG A C 1
ATOM 738 O O . ARG A 1 92 ? 0.087 -16.643 -3.453 1.00 88.06 92 ARG A O 1
ATOM 745 N N . ARG A 1 93 ? 0.815 -15.058 -4.877 1.00 83.62 93 ARG A N 1
ATOM 746 C CA . ARG A 1 93 ? -0.010 -15.452 -6.020 1.00 83.62 93 ARG A CA 1
ATOM 747 C C . ARG A 1 93 ? 0.882 -15.870 -7.167 1.00 83.62 93 ARG A C 1
ATOM 749 O O . ARG A 1 93 ? 1.958 -15.320 -7.356 1.00 83.62 93 ARG A O 1
ATOM 756 N N . THR A 1 94 ? 0.449 -16.875 -7.914 1.00 73.94 94 THR A N 1
ATOM 757 C CA . THR A 1 94 ? 1.100 -17.206 -9.181 1.00 73.94 94 THR A CA 1
ATOM 758 C C . THR A 1 94 ? 0.348 -16.450 -10.258 1.00 73.94 94 THR A C 1
ATOM 760 O O . THR A 1 94 ? -0.827 -16.739 -10.481 1.00 73.94 94 THR A O 1
ATOM 763 N N . ALA A 1 95 ? 0.995 -15.466 -10.872 1.00 66.25 95 ALA A N 1
ATOM 764 C CA . ALA A 1 95 ? 0.416 -14.736 -11.985 1.00 66.25 95 ALA A CA 1
ATOM 765 C C . ALA A 1 95 ? 0.845 -15.394 -13.296 1.00 66.25 95 ALA A C 1
ATOM 767 O O . ALA A 1 95 ? 2.020 -15.707 -13.507 1.00 66.25 95 ALA A O 1
ATOM 768 N N . TYR A 1 96 ? -0.124 -15.618 -14.180 1.00 55.94 96 TYR A N 1
ATOM 769 C CA . TYR A 1 96 ? 0.147 -15.979 -15.563 1.00 55.94 96 TYR A CA 1
ATOM 770 C C . TYR A 1 96 ? 0.282 -14.679 -16.350 1.00 55.94 96 TYR A C 1
ATOM 772 O O . TYR A 1 96 ? -0.722 -14.064 -16.702 1.00 55.94 96 TYR A O 1
ATOM 780 N N . SER A 1 97 ? 1.511 -14.223 -16.594 1.00 57.81 97 SER A N 1
ATOM 781 C CA . SER A 1 97 ? 1.721 -13.102 -17.512 1.00 57.81 97 SER A CA 1
ATOM 782 C C . SER A 1 97 ? 1.717 -13.607 -18.961 1.00 57.81 97 SER A C 1
ATOM 784 O O . SER A 1 97 ? 2.186 -14.707 -19.259 1.00 57.81 97 SER A O 1
ATOM 786 N N . VAL A 1 98 ? 1.187 -12.808 -19.889 1.00 53.06 98 VAL A N 1
ATOM 787 C CA . VAL A 1 98 ? 1.135 -13.157 -21.325 1.00 53.06 98 VAL A CA 1
ATOM 788 C C . VAL A 1 98 ? 2.549 -13.336 -21.905 1.00 5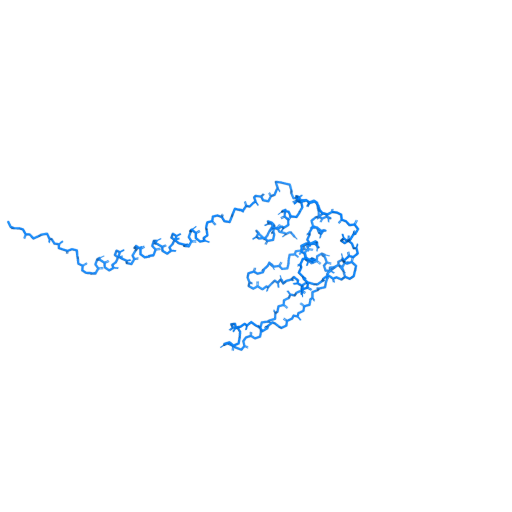3.06 98 VAL A C 1
ATOM 790 O O . VAL A 1 98 ? 2.772 -14.181 -22.765 1.00 53.06 98 VAL A O 1
ATOM 793 N N . TRP A 1 99 ? 3.539 -12.621 -21.361 1.00 50.53 99 TRP A N 1
ATOM 794 C CA . TRP A 1 99 ? 4.959 -12.792 -21.692 1.00 50.53 99 TRP A CA 1
ATOM 795 C C . TRP A 1 99 ? 5.597 -14.020 -21.023 1.00 50.53 99 TRP A C 1
ATOM 797 O O . TRP A 1 99 ? 6.528 -14.608 -21.572 1.00 50.53 99 TRP A O 1
ATOM 807 N N . ALA A 1 100 ? 5.082 -14.451 -19.867 1.00 50.88 100 ALA A N 1
ATOM 808 C CA . ALA A 1 100 ? 5.472 -15.700 -19.221 1.00 50.88 100 ALA A CA 1
ATOM 809 C C . ALA A 1 100 ? 4.965 -16.933 -19.978 1.00 50.88 100 ALA A C 1
ATOM 811 O O . ALA A 1 100 ? 5.630 -17.963 -19.934 1.00 50.88 100 ALA A O 1
ATOM 812 N N . ALA A 1 101 ? 3.854 -16.833 -20.718 1.00 50.50 101 ALA A N 1
ATOM 813 C CA . ALA A 1 101 ? 3.369 -17.920 -21.573 1.00 50.50 101 ALA A CA 1
ATOM 814 C C . ALA A 1 101 ? 4.373 -18.295 -22.683 1.00 50.50 101 ALA A C 1
ATOM 816 O O . ALA A 1 101 ? 4.430 -19.448 -23.091 1.00 50.50 101 ALA A O 1
ATOM 817 N N . VAL A 1 102 ? 5.218 -17.351 -23.116 1.00 54.81 102 VAL A N 1
ATOM 818 C CA . VAL A 1 102 ? 6.264 -17.577 -24.133 1.00 54.81 102 VAL A CA 1
ATOM 819 C C . VAL A 1 102 ? 7.532 -18.219 -23.540 1.00 54.81 102 VAL A C 1
ATOM 821 O O . VAL A 1 102 ? 8.351 -18.757 -24.279 1.00 54.81 102 VAL A O 1
ATOM 824 N N . ARG A 1 103 ? 7.725 -18.178 -22.212 1.00 53.31 103 ARG A N 1
ATOM 825 C CA . ARG A 1 103 ? 8.951 -18.658 -21.535 1.00 53.31 103 ARG A CA 1
ATOM 826 C C . ARG A 1 103 ? 8.719 -19.657 -20.389 1.00 53.31 103 ARG A C 1
ATOM 828 O O . ARG A 1 103 ? 9.673 -19.977 -19.691 1.00 53.31 103 ARG A O 1
ATOM 835 N N . GLU A 1 104 ? 7.485 -20.101 -20.148 1.00 51.00 104 GLU A N 1
ATOM 836 C CA . GLU A 1 104 ? 7.089 -20.936 -18.992 1.00 51.00 104 GLU A CA 1
ATOM 837 C C . GLU A 1 104 ? 7.528 -20.394 -17.612 1.00 51.00 104 GLU A C 1
ATOM 839 O O . GLU A 1 104 ? 7.601 -21.125 -16.622 1.00 51.00 104 GLU A O 1
ATOM 844 N N . VAL A 1 105 ? 7.794 -19.091 -17.483 1.00 55.44 105 VAL A N 1
ATOM 845 C CA . VAL A 1 105 ? 8.238 -18.519 -16.204 1.00 55.44 105 VAL A CA 1
ATOM 846 C C . VAL A 1 105 ? 7.020 -18.203 -15.345 1.00 55.44 105 VAL A C 1
ATOM 848 O O . VAL A 1 105 ? 6.454 -17.117 -15.425 1.00 55.44 105 VAL A O 1
ATOM 851 N N . ARG A 1 106 ? 6.618 -19.137 -14.478 1.00 58.78 106 ARG A N 1
ATOM 852 C CA . ARG A 1 106 ? 5.642 -18.848 -13.414 1.00 58.78 106 ARG A CA 1
ATOM 853 C C . ARG A 1 106 ? 6.215 -17.781 -12.479 1.00 58.78 106 ARG A C 1
ATOM 855 O O . ARG A 1 106 ? 7.020 -18.095 -11.601 1.00 58.78 106 ARG A O 1
ATOM 862 N N . GLN A 1 107 ? 5.800 -16.528 -12.644 1.00 66.44 107 GLN A N 1
ATOM 863 C CA . GLN A 1 107 ? 6.170 -15.467 -11.716 1.00 66.44 107 GLN A CA 1
ATOM 864 C C . GLN A 1 107 ? 5.280 -15.543 -10.472 1.00 66.44 107 GLN A C 1
ATOM 866 O O . GLN A 1 107 ? 4.050 -15.607 -10.542 1.00 66.44 107 GLN A O 1
ATOM 871 N N . ARG A 1 108 ? 5.930 -15.602 -9.307 1.00 75.38 108 ARG A N 1
ATOM 872 C CA . ARG A 1 108 ? 5.263 -15.510 -8.008 1.00 75.38 108 ARG A CA 1
ATOM 873 C C . ARG A 1 108 ? 5.224 -14.048 -7.601 1.00 75.38 108 ARG A C 1
ATOM 875 O O . ARG A 1 108 ? 6.257 -13.471 -7.277 1.00 75.38 108 ARG A O 1
ATOM 882 N N . GLU A 1 109 ? 4.032 -13.482 -7.582 1.00 84.50 109 GLU A N 1
ATOM 883 C CA . GLU A 1 109 ? 3.782 -12.127 -7.122 1.00 84.50 109 G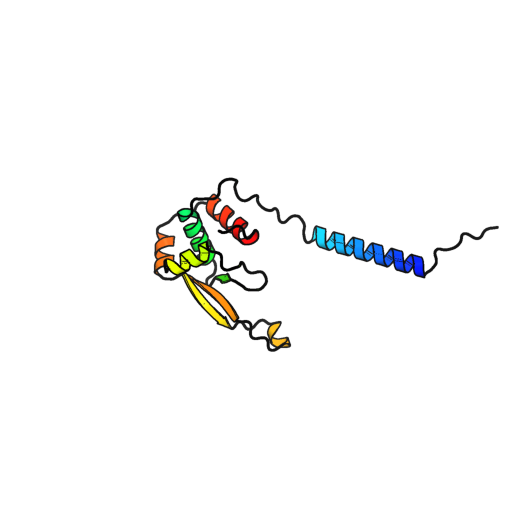LU A CA 1
ATOM 884 C C . GLU A 1 109 ? 3.475 -12.129 -5.628 1.00 84.50 109 GLU A C 1
ATOM 886 O O . GLU A 1 109 ? 2.836 -13.041 -5.092 1.00 84.50 109 GLU A O 1
ATOM 891 N N . SER A 1 110 ? 3.944 -11.092 -4.943 1.00 89.38 110 SER A N 1
ATOM 892 C CA . SER A 1 110 ? 3.569 -10.831 -3.559 1.00 89.38 110 SER A CA 1
ATOM 893 C C . SER A 1 110 ? 2.487 -9.761 -3.561 1.00 89.38 110 SER A C 1
ATOM 895 O O . SER A 1 110 ? 2.702 -8.668 -4.072 1.00 89.38 110 SER A O 1
ATOM 897 N N . VAL A 1 111 ? 1.318 -10.076 -3.016 1.00 91.94 111 VAL A N 1
ATOM 898 C CA . VAL A 1 111 ? 0.131 -9.222 -3.096 1.00 91.94 111 VAL A CA 1
ATOM 899 C C . VAL A 1 111 ? -0.369 -8.913 -1.694 1.00 91.94 111 VAL A C 1
ATOM 901 O O . VAL A 1 111 ? -0.617 -9.811 -0.893 1.00 91.94 111 VAL A O 1
ATOM 904 N N . LEU A 1 112 ? -0.518 -7.628 -1.391 1.00 93.81 112 LEU A N 1
ATOM 905 C CA . LEU A 1 112 ? -1.084 -7.144 -0.142 1.00 93.81 112 LEU A CA 1
ATOM 906 C C . LEU A 1 112 ? -2.596 -7.016 -0.259 1.00 93.81 112 LEU A C 1
ATOM 908 O O . LEU A 1 112 ? -3.108 -6.338 -1.148 1.00 93.81 112 LEU A O 1
ATOM 912 N N . ARG A 1 113 ? -3.320 -7.623 0.676 1.00 94.12 113 ARG A N 1
ATOM 913 C CA . ARG A 1 113 ? -4.781 -7.545 0.744 1.00 94.12 113 ARG A CA 1
ATOM 914 C C . ARG A 1 113 ? -5.243 -6.987 2.070 1.00 94.12 113 ARG A C 1
ATOM 916 O O . ARG A 1 113 ? -4.692 -7.309 3.118 1.00 94.12 113 ARG A O 1
ATOM 923 N N . LEU A 1 114 ? -6.277 -6.156 2.020 1.00 94.62 114 LEU A N 1
ATOM 924 C CA . LEU A 1 114 ? -6.897 -5.601 3.217 1.00 94.62 114 LEU A CA 1
ATOM 925 C C . LEU A 1 114 ? -7.650 -6.671 3.996 1.00 94.62 114 LEU A C 1
ATOM 927 O O . LEU A 1 114 ? -8.504 -7.382 3.455 1.00 94.62 114 LEU A O 1
ATOM 931 N N . THR A 1 115 ? -7.381 -6.715 5.295 1.00 95.12 115 THR A N 1
ATOM 932 C CA . THR A 1 115 ? -8.156 -7.510 6.245 1.00 95.12 115 THR A CA 1
ATOM 933 C C . THR A 1 115 ? -9.443 -6.773 6.630 1.00 95.12 115 THR A C 1
ATOM 935 O O . THR A 1 115 ? -9.627 -5.591 6.323 1.00 95.12 115 THR A O 1
ATOM 938 N N . ALA A 1 116 ? -10.350 -7.455 7.335 1.00 93.69 116 ALA A N 1
ATOM 939 C CA . ALA A 1 116 ? -11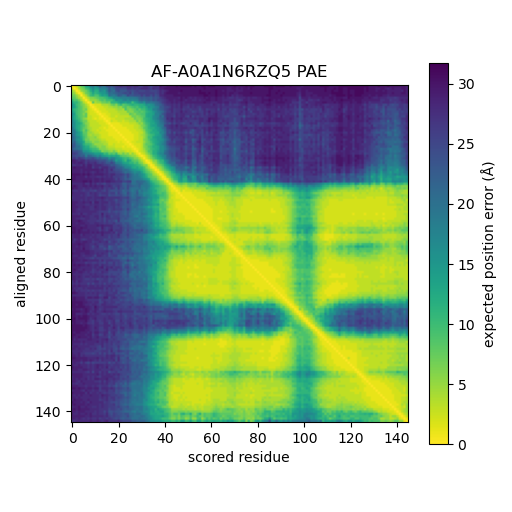.525 -6.804 7.914 1.00 93.69 116 ALA A CA 1
ATOM 940 C C . ALA A 1 116 ? -11.130 -5.682 8.893 1.00 93.69 116 ALA A C 1
ATOM 942 O O . ALA A 1 116 ? -11.712 -4.601 8.846 1.00 93.69 116 ALA A O 1
ATOM 943 N N . ALA A 1 117 ? -10.087 -5.901 9.702 1.00 93.50 117 ALA A N 1
ATOM 944 C CA . ALA A 1 117 ? -9.553 -4.896 10.620 1.00 93.50 117 ALA A CA 1
ATOM 945 C C . ALA A 1 117 ? -9.003 -3.668 9.875 1.00 93.50 117 ALA A C 1
ATOM 947 O O . ALA A 1 117 ? -9.305 -2.537 10.250 1.00 93.50 117 ALA A O 1
ATOM 948 N N . GLY A 1 118 ? -8.262 -3.874 8.780 1.00 93.06 118 GLY A N 1
ATOM 949 C CA . GLY A 1 118 ? -7.771 -2.776 7.943 1.00 93.06 118 GLY A CA 1
ATOM 950 C C . GLY A 1 118 ? -8.900 -1.965 7.303 1.00 93.06 118 GLY A C 1
ATOM 951 O O . GLY A 1 118 ? -8.845 -0.736 7.301 1.00 93.06 118 GLY A O 1
ATOM 952 N N . ARG A 1 119 ? -9.957 -2.635 6.820 1.00 93.00 119 ARG A N 1
ATOM 953 C CA . ARG A 1 119 ? -11.156 -1.965 6.285 1.00 93.00 119 ARG A CA 1
ATOM 954 C C . ARG A 1 119 ? -11.889 -1.151 7.351 1.00 93.00 119 ARG A C 1
ATOM 956 O O . ARG A 1 119 ? -12.233 -0.004 7.089 1.00 93.00 119 ARG A O 1
ATOM 963 N N . ALA A 1 120 ? -12.087 -1.713 8.542 1.00 93.00 120 ALA A N 1
ATOM 964 C CA . ALA A 1 120 ? -12.734 -1.015 9.652 1.00 93.00 120 ALA A CA 1
ATOM 965 C C . ALA A 1 120 ? -11.928 0.217 10.099 1.00 93.00 120 ALA A C 1
ATOM 967 O O . ALA A 1 120 ? -12.492 1.293 10.289 1.00 93.00 120 ALA A O 1
ATOM 968 N N . HIS A 1 121 ? -10.600 0.088 10.190 1.00 91.88 121 HIS A N 1
ATOM 969 C CA . HIS A 1 121 ? -9.716 1.201 10.533 1.00 91.88 121 HIS A CA 1
ATOM 970 C C . HIS A 1 121 ? -9.781 2.334 9.498 1.00 91.88 121 HIS A C 1
ATOM 972 O O . HIS A 1 121 ? -9.840 3.510 9.859 1.00 91.88 121 HIS A O 1
ATOM 978 N N . LEU A 1 122 ? -9.821 1.982 8.209 1.00 92.12 122 LEU A N 1
ATOM 979 C CA . LEU A 1 122 ? -9.955 2.957 7.130 1.00 92.12 122 LEU A CA 1
ATOM 980 C C . LEU A 1 122 ? -11.330 3.641 7.137 1.00 92.12 122 LEU A C 1
ATOM 982 O O . LEU A 1 122 ? -11.396 4.851 6.954 1.00 92.12 122 LEU A O 1
ATOM 986 N N . ALA A 1 123 ? -12.414 2.901 7.389 1.00 89.69 123 ALA A N 1
ATOM 987 C CA . ALA A 1 123 ? -13.769 3.456 7.441 1.00 89.69 123 ALA A CA 1
ATOM 988 C C . ALA A 1 123 ? -13.939 4.509 8.551 1.00 89.69 123 ALA A C 1
ATOM 990 O O . ALA A 1 123 ? -14.676 5.475 8.375 1.00 89.69 123 ALA A O 1
ATOM 991 N N . GLY A 1 124 ? -13.231 4.346 9.673 1.00 85.12 124 GLY A N 1
ATOM 992 C CA . GLY A 1 124 ? -13.245 5.297 10.786 1.00 85.12 124 GLY A CA 1
ATOM 993 C C . GLY A 1 124 ? -12.320 6.506 10.620 1.00 85.12 124 GLY A C 1
ATOM 994 O O . GLY A 1 124 ? -12.280 7.351 11.512 1.00 85.12 124 GLY A O 1
ATOM 995 N N . THR A 1 125 ? -11.557 6.604 9.523 1.00 88.25 125 THR A N 1
ATOM 996 C CA . THR A 1 125 ? -10.504 7.619 9.392 1.00 88.25 125 THR A CA 1
ATOM 997 C C . THR A 1 125 ? -10.596 8.394 8.082 1.00 88.25 125 THR A C 1
ATOM 999 O O . THR A 1 125 ? -10.568 7.832 6.991 1.00 88.25 125 THR A O 1
ATOM 1002 N N . VAL A 1 126 ? -10.623 9.724 8.179 1.00 89.31 126 VAL A N 1
ATOM 1003 C CA . VAL A 1 126 ? -10.574 10.606 7.006 1.00 89.31 126 VAL A CA 1
ATOM 1004 C C . VAL A 1 126 ? -9.125 10.810 6.567 1.00 89.31 126 VAL A C 1
ATOM 1006 O O . VAL A 1 126 ? -8.290 11.267 7.352 1.00 89.31 126 VAL A O 1
ATOM 1009 N N . VAL A 1 127 ? -8.849 10.504 5.296 1.00 89.44 127 VAL A N 1
ATOM 1010 C CA . VAL A 1 127 ? -7.572 10.797 4.627 1.00 89.44 127 VAL A CA 1
ATOM 1011 C C . VAL A 1 127 ? -7.722 12.062 3.791 1.00 89.44 127 VAL A C 1
ATOM 1013 O O . VAL A 1 127 ? -8.523 12.093 2.852 1.00 89.44 127 VAL A O 1
ATOM 1016 N N . SER A 1 128 ? -6.942 13.082 4.133 1.00 89.44 128 SER A N 1
ATOM 1017 C CA . SER A 1 128 ? -6.880 14.370 3.441 1.00 89.44 128 SER A CA 1
ATOM 1018 C C . SER A 1 128 ? -6.241 14.252 2.055 1.00 89.44 128 SER A C 1
ATOM 1020 O O . SER A 1 128 ? -5.451 13.347 1.782 1.00 89.44 128 SER A O 1
ATOM 1022 N N . GLU A 1 129 ? -6.536 15.201 1.166 1.00 86.94 129 GLU A N 1
ATOM 1023 C CA . GLU A 1 129 ? -5.970 15.194 -0.189 1.00 86.94 129 GLU A CA 1
ATOM 1024 C C . GLU A 1 129 ? -4.440 15.351 -0.189 1.00 86.94 129 GLU A C 1
ATOM 1026 O O . GLU A 1 129 ? -3.752 14.711 -0.983 1.00 86.94 129 GLU A O 1
ATOM 1031 N N . ALA A 1 130 ? -3.894 16.114 0.764 1.00 84.88 130 ALA A N 1
ATOM 1032 C CA . ALA A 1 130 ? -2.451 16.267 0.942 1.00 84.88 130 ALA A CA 1
ATOM 1033 C C . ALA A 1 130 ? -1.765 14.933 1.291 1.00 84.88 130 ALA A C 1
ATOM 1035 O O . ALA A 1 130 ? -0.722 14.602 0.726 1.00 84.88 130 ALA A O 1
ATOM 1036 N N . GLU A 1 131 ? -2.368 14.128 2.169 1.00 87.94 131 GLU A N 1
ATOM 1037 C CA . GLU A 1 131 ? -1.856 12.798 2.522 1.00 87.94 131 GLU A CA 1
ATOM 1038 C C . GLU A 1 131 ? -1.926 11.832 1.329 1.00 87.94 131 GLU A C 1
ATOM 1040 O O . GLU A 1 131 ? -0.984 11.075 1.079 1.00 87.94 131 GLU A O 1
ATOM 1045 N N . ARG A 1 132 ? -3.009 11.893 0.541 1.00 89.00 132 ARG A N 1
ATOM 1046 C CA . ARG A 1 132 ? -3.155 11.095 -0.689 1.00 89.00 132 ARG A CA 1
ATOM 1047 C C . ARG A 1 132 ? -2.115 11.467 -1.738 1.00 89.00 132 ARG A C 1
ATOM 1049 O O . ARG A 1 132 ? -1.600 10.585 -2.424 1.00 89.00 132 ARG A O 1
ATOM 1056 N N . ALA A 1 133 ? -1.844 12.759 -1.916 1.00 85.62 133 ALA A N 1
ATOM 1057 C CA . ALA A 1 133 ? -0.813 13.246 -2.830 1.00 85.62 133 ALA A CA 1
ATOM 1058 C C . ALA A 1 133 ? 0.582 12.807 -2.363 1.00 85.62 133 ALA A C 1
ATOM 1060 O O . ALA A 1 133 ? 1.352 12.259 -3.154 1.00 85.62 133 ALA A O 1
ATOM 1061 N N . TYR A 1 134 ? 0.868 12.934 -1.060 1.00 86.00 134 TYR A N 1
ATOM 1062 C CA . TYR A 1 134 ? 2.124 12.468 -0.475 1.00 86.00 134 TYR A CA 1
ATOM 1063 C C . TYR A 1 134 ? 2.357 10.977 -0.739 1.00 86.00 134 TYR A C 1
ATOM 1065 O O . TYR A 1 134 ? 3.410 10.627 -1.256 1.00 86.00 134 TYR A O 1
ATOM 1073 N N . ILE A 1 135 ? 1.391 10.098 -0.446 1.00 87.88 135 ILE A N 1
ATOM 1074 C CA . ILE A 1 135 ? 1.570 8.648 -0.635 1.00 87.88 135 ILE A CA 1
ATOM 1075 C C . ILE A 1 135 ? 1.761 8.268 -2.101 1.00 87.88 135 ILE A C 1
ATOM 1077 O O . ILE A 1 135 ? 2.614 7.432 -2.400 1.00 87.88 135 ILE A O 1
ATOM 1081 N N . ARG A 1 136 ? 1.020 8.896 -3.021 1.00 83.94 136 ARG A N 1
ATOM 1082 C CA . ARG A 1 136 ? 1.207 8.679 -4.463 1.00 83.94 136 ARG A CA 1
ATOM 1083 C C . ARG A 1 136 ? 2.631 9.038 -4.892 1.00 83.94 136 ARG A C 1
ATOM 1085 O O . ARG A 1 136 ? 3.299 8.215 -5.513 1.00 83.94 136 ARG A O 1
ATOM 1092 N N . SER A 1 137 ? 3.122 10.214 -4.496 1.00 80.94 137 SER A N 1
ATOM 1093 C CA . SER A 1 137 ? 4.499 10.637 -4.785 1.00 80.94 137 SER A CA 1
ATOM 1094 C C . SER A 1 137 ? 5.539 9.747 -4.085 1.00 80.94 137 SER A C 1
ATOM 1096 O O . SER A 1 137 ? 6.542 9.358 -4.688 1.00 80.94 137 SER A O 1
ATOM 1098 N N . ALA A 1 138 ? 5.291 9.346 -2.835 1.00 82.25 138 ALA A N 1
ATOM 1099 C CA . ALA A 1 138 ? 6.217 8.546 -2.038 1.00 82.25 138 ALA A CA 1
ATOM 1100 C C . ALA A 1 138 ? 6.405 7.124 -2.586 1.00 82.25 138 ALA A C 1
ATOM 1102 O O . ALA A 1 138 ? 7.517 6.597 -2.556 1.00 82.25 138 ALA A O 1
ATOM 1103 N N . LEU A 1 139 ? 5.344 6.522 -3.131 1.00 78.25 139 LEU A N 1
ATOM 1104 C CA . LEU A 1 139 ? 5.396 5.208 -3.775 1.00 78.25 139 LEU A CA 1
ATOM 1105 C C . LEU A 1 139 ? 6.181 5.233 -5.086 1.00 78.25 139 LEU A C 1
ATOM 1107 O O . LEU A 1 139 ? 6.999 4.348 -5.316 1.00 78.25 139 LEU A O 1
ATOM 1111 N N . VAL A 1 140 ? 5.980 6.267 -5.908 1.00 71.94 140 VAL A N 1
ATOM 1112 C CA . VAL A 1 140 ? 6.707 6.441 -7.178 1.00 71.94 140 VAL A CA 1
ATOM 1113 C C . VAL A 1 140 ? 8.186 6.753 -6.937 1.00 71.94 140 VAL A C 1
ATOM 1115 O O . VAL A 1 140 ? 9.053 6.284 -7.667 1.00 71.94 140 VAL A O 1
ATOM 1118 N N . SER A 1 141 ? 8.490 7.543 -5.906 1.00 70.31 141 SER A N 1
ATOM 1119 C CA . SER A 1 141 ? 9.862 7.950 -5.577 1.00 70.31 141 SER A CA 1
ATOM 1120 C C . SER A 1 141 ? 10.620 6.962 -4.686 1.00 70.31 141 SER A C 1
ATOM 1122 O O . SER A 1 141 ? 11.814 7.156 -4.467 1.00 70.31 141 SER A O 1
ATOM 1124 N N . GLY A 1 142 ? 9.954 5.930 -4.154 1.00 66.12 142 GLY A N 1
ATOM 1125 C CA . GLY A 1 142 ? 10.558 4.969 -3.227 1.00 66.12 142 GLY A CA 1
ATOM 1126 C C . GLY A 1 142 ? 10.936 5.570 -1.866 1.00 66.12 142 GLY A C 1
ATOM 1127 O O . GLY A 1 142 ? 11.859 5.084 -1.223 1.00 66.12 142 GLY A O 1
ATOM 1128 N N . THR A 1 143 ? 10.262 6.640 -1.431 1.00 71.56 143 THR A N 1
ATOM 1129 C CA . THR A 1 143 ? 10.603 7.389 -0.202 1.00 71.56 143 THR A CA 1
ATOM 1130 C C . THR A 1 143 ? 9.790 6.983 1.030 1.00 71.56 143 THR A C 1
ATOM 1132 O O . THR A 1 143 ? 9.960 7.571 2.101 1.00 71.56 143 THR A O 1
ATOM 1135 N N . LEU A 1 144 ? 8.922 5.971 0.906 1.00 75.50 144 LEU A N 1
ATOM 1136 C CA . LEU A 1 144 ? 8.290 5.337 2.065 1.00 75.50 144 LEU A CA 1
ATOM 1137 C C . LEU A 1 144 ? 9.357 4.716 2.970 1.00 75.50 144 LEU A C 1
ATOM 1139 O O . LEU A 1 144 ? 10.296 4.085 2.481 1.00 75.50 144 LEU A O 1
ATOM 1143 N N . ARG A 1 145 ? 9.207 4.925 4.278 1.00 63.09 145 ARG A N 1
ATOM 1144 C CA . ARG A 1 145 ? 10.215 4.554 5.272 1.00 63.09 145 ARG A CA 1
ATOM 1145 C C . ARG A 1 145 ? 9.929 3.236 5.940 1.00 63.09 145 ARG A C 1
ATOM 1147 O O . ARG A 1 145 ? 8.799 2.714 5.830 1.00 63.09 145 ARG A O 1
#

Solvent-accessible surface area (backbone atoms only — not comparable to full-atom values): 8528 Å² total; per-residue (Å²): 139,88,77,81,82,71,81,50,70,72,55,53,53,50,50,54,45,53,51,50,54,50,51,51,52,46,50,59,45,59,80,48,43,77,72,76,71,60,69,57,58,96,66,80,67,57,68,71,58,45,52,52,30,45,50,56,58,43,67,73,33,89,93,32,34,66,29,70,42,89,101,36,47,66,84,35,58,54,57,51,47,37,39,75,70,51,26,27,46,83,44,81,41,79,47,88,45,81,73,26,72,79,66,75,52,77,43,75,42,36,28,38,34,75,32,72,62,27,50,53,55,50,73,78,49,89,76,52,70,68,49,50,52,34,45,57,38,24,56,77,68,66,66,63,82